Protein AF-A0A9P6KNT0-F1 (afdb_monomer_lite)

pLDDT: mean 74.89, std 19.71, range [33.34, 97.12]

Secondary structure (DSSP, 8-state):
-HHHHHHHHHHHHHHHHHHHTTS-TTSHHHHHHHHHHHHHHHHHHHHHHHHHHHHHHHTTS---TTSS-EEEEEEEEGGGGGGHHHHHHHHHHHHSPPPGGG-EEEEEE--SSSSEEEEEEEETTTT-SS--TTTSEEEEEEEEEESEEEEEE--HHHHHHHHHHHHHHT--SS------

Structure (mmCIF, N/CA/C/O backbone):
data_AF-A0A9P6KNT0-F1
#
_entry.id   AF-A0A9P6KNT0-F1
#
loop_
_atom_site.group_PDB
_atom_site.id
_atom_site.type_symbol
_atom_site.label_atom_id
_atom_site.label_alt_id
_atom_site.label_comp_id
_atom_site.label_asym_id
_atom_site.label_entity_id
_atom_site.label_seq_id
_atom_site.pdbx_PDB_ins_code
_atom_site.Cartn_x
_atom_site.Cartn_y
_atom_site.Cartn_z
_atom_site.occupancy
_atom_site.B_iso_or_equiv
_atom_site.auth_seq_id
_atom_site.auth_comp_id
_atom_site.auth_asym_id
_atom_site.auth_atom_id
_atom_site.pdbx_PDB_model_num
ATOM 1 N N . MET A 1 1 ? 40.612 0.653 17.110 1.00 46.94 1 MET A N 1
ATOM 2 C CA . MET A 1 1 ? 41.132 -0.597 16.508 1.00 46.94 1 MET A CA 1
ATOM 3 C C . MET A 1 1 ? 42.229 -0.402 15.448 1.00 46.94 1 MET A C 1
ATOM 5 O O . MET A 1 1 ? 42.955 -1.352 15.212 1.00 46.94 1 MET A O 1
ATOM 9 N N . GLY A 1 2 ? 42.421 0.778 14.831 1.00 43.41 2 GLY A N 1
ATOM 10 C CA . GLY A 1 2 ? 43.451 0.966 13.781 1.00 43.41 2 GLY A CA 1
ATOM 11 C C . GLY A 1 2 ? 44.908 1.100 14.263 1.00 43.41 2 GLY A C 1
ATOM 12 O O . GLY A 1 2 ? 45.826 0.670 13.573 1.00 43.41 2 GLY A O 1
ATOM 13 N N . TYR A 1 3 ? 45.141 1.636 15.467 1.00 40.50 3 TYR A N 1
ATOM 14 C CA . TYR A 1 3 ? 46.502 1.877 15.976 1.00 40.50 3 TYR A CA 1
ATOM 15 C C . TYR A 1 3 ? 47.249 0.603 16.398 1.00 40.50 3 TYR A C 1
ATOM 17 O O . TYR A 1 3 ? 48.465 0.529 16.238 1.00 40.50 3 TYR A O 1
ATOM 25 N N . LEU A 1 4 ? 46.531 -0.421 16.873 1.00 44.38 4 LEU A N 1
ATOM 26 C CA . LEU A 1 4 ? 47.134 -1.701 17.259 1.00 44.38 4 LEU A CA 1
ATOM 27 C C . LEU A 1 4 ? 47.662 -2.463 16.027 1.00 44.38 4 LEU A C 1
ATOM 29 O O . LEU A 1 4 ? 48.700 -3.110 16.092 1.00 44.38 4 LEU A O 1
ATOM 33 N N . TYR A 1 5 ? 46.989 -2.318 14.882 1.00 48.94 5 TYR A N 1
ATOM 34 C CA . TYR A 1 5 ? 47.332 -3.002 13.632 1.00 48.94 5 TYR A CA 1
ATOM 35 C C . TYR A 1 5 ? 48.604 -2.448 12.975 1.00 48.94 5 TYR A C 1
ATOM 37 O O . TYR A 1 5 ? 49.448 -3.211 12.507 1.00 48.94 5 TYR A O 1
ATOM 45 N N . LEU A 1 6 ? 48.782 -1.121 12.991 1.00 49.19 6 LEU A N 1
ATOM 46 C CA . LEU A 1 6 ? 49.995 -0.483 12.467 1.00 49.19 6 LEU A CA 1
ATOM 47 C C . LEU A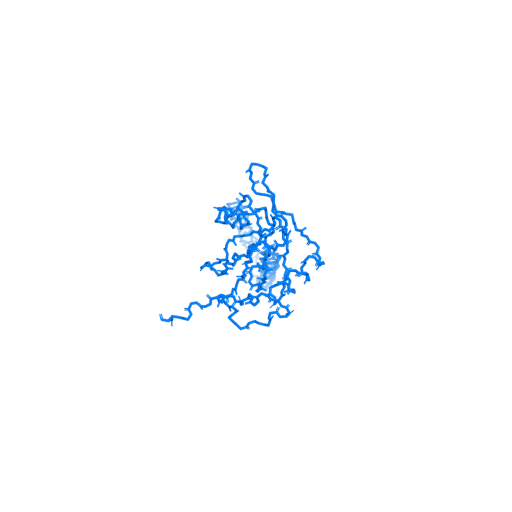 1 6 ? 51.239 -0.832 13.299 1.00 49.19 6 LEU A C 1
ATOM 49 O O . LEU A 1 6 ? 52.336 -0.932 12.751 1.00 49.19 6 LEU A O 1
ATOM 53 N N . ALA A 1 7 ? 51.066 -1.018 14.611 1.00 43.88 7 ALA A N 1
ATOM 54 C CA . ALA A 1 7 ? 52.145 -1.423 15.505 1.00 43.88 7 ALA A CA 1
ATOM 55 C C . ALA A 1 7 ? 52.608 -2.856 15.205 1.00 43.88 7 ALA A C 1
ATOM 57 O O . ALA A 1 7 ? 53.802 -3.076 15.020 1.00 43.88 7 ALA A O 1
ATOM 58 N N . VAL A 1 8 ? 51.671 -3.801 15.047 1.00 52.84 8 VAL A N 1
ATOM 59 C CA . VAL A 1 8 ? 51.988 -5.202 14.718 1.00 52.84 8 VAL A CA 1
ATOM 60 C C . VAL A 1 8 ? 52.710 -5.307 13.369 1.00 52.84 8 VAL A C 1
ATOM 62 O O . VAL A 1 8 ? 53.754 -5.948 13.287 1.00 52.84 8 VAL A O 1
ATOM 65 N N . ALA A 1 9 ? 52.235 -4.614 12.328 1.00 52.88 9 ALA A N 1
ATOM 66 C CA . ALA A 1 9 ? 52.868 -4.641 11.004 1.00 52.88 9 ALA A CA 1
ATOM 67 C C . ALA A 1 9 ? 54.315 -4.102 11.012 1.00 52.88 9 ALA A C 1
ATOM 69 O O . ALA A 1 9 ? 55.203 -4.688 10.389 1.00 52.88 9 ALA A O 1
ATOM 70 N N . LYS A 1 10 ? 54.578 -3.027 11.769 1.00 53.72 10 LYS A N 1
ATOM 71 C CA . LYS A 1 10 ? 55.934 -2.475 11.927 1.00 53.72 10 LYS A CA 1
ATOM 72 C C . LYS A 1 10 ? 56.855 -3.406 12.719 1.00 53.72 10 LYS A C 1
ATOM 74 O O . LYS A 1 10 ? 58.031 -3.519 12.380 1.00 53.72 10 LYS A O 1
ATOM 79 N N . SER A 1 11 ? 56.333 -4.101 13.731 1.00 50.94 11 SER A N 1
ATOM 80 C CA . SER A 1 11 ? 57.099 -5.089 14.501 1.00 50.94 11 SER A CA 1
ATOM 81 C C . SER A 1 11 ? 57.530 -6.286 13.646 1.00 50.94 11 SER A C 1
ATOM 83 O O . SER A 1 11 ? 58.672 -6.728 13.764 1.00 50.94 11 SER A O 1
ATOM 85 N N . PHE A 1 12 ? 56.673 -6.762 12.735 1.00 54.03 12 PHE A N 1
ATOM 86 C CA . PHE A 1 12 ? 57.025 -7.833 11.792 1.00 54.03 12 PHE A CA 1
ATOM 87 C C . PHE A 1 12 ? 58.078 -7.396 10.760 1.00 54.03 12 PHE A C 1
ATOM 89 O O . PHE A 1 12 ? 59.015 -8.149 10.499 1.00 54.03 12 PHE A O 1
ATOM 96 N N . GLN A 1 13 ? 57.994 -6.167 10.231 1.00 57.59 13 GLN A N 1
ATOM 97 C CA . GLN A 1 13 ? 59.032 -5.617 9.343 1.00 57.59 13 GLN A CA 1
ATOM 98 C C . GLN A 1 13 ? 60.399 -5.511 10.032 1.00 57.59 13 GLN A C 1
ATOM 100 O O . GLN A 1 13 ? 61.419 -5.843 9.430 1.00 57.59 13 GLN A O 1
ATOM 105 N N . LEU A 1 14 ? 60.428 -5.082 11.298 1.00 52.06 14 LEU A N 1
ATOM 106 C CA . LEU A 1 14 ? 61.672 -4.930 12.052 1.00 52.06 14 LEU A CA 1
ATOM 107 C C . LEU A 1 14 ? 62.309 -6.287 12.402 1.00 52.06 14 LEU A C 1
ATOM 109 O O . LEU A 1 14 ? 63.530 -6.429 12.346 1.00 52.06 14 LEU A O 1
ATOM 113 N N . LEU A 1 15 ? 61.492 -7.301 12.713 1.00 53.97 15 LEU A N 1
ATOM 114 C CA . LEU A 1 15 ? 61.959 -8.673 12.946 1.00 53.97 15 LEU A CA 1
ATOM 115 C C . LEU A 1 15 ? 62.523 -9.312 11.670 1.00 53.97 15 LEU A C 1
ATOM 117 O O . LEU A 1 15 ? 63.587 -9.926 11.725 1.00 53.97 15 LEU A O 1
ATOM 121 N N . ALA A 1 16 ? 61.872 -9.109 10.521 1.00 55.50 16 ALA A N 1
ATOM 122 C CA . ALA A 1 16 ? 62.366 -9.588 9.230 1.00 55.50 16 ALA A CA 1
ATOM 123 C C . ALA A 1 16 ? 63.691 -8.913 8.828 1.00 55.50 16 ALA A C 1
ATOM 125 O O . ALA A 1 16 ? 64.611 -9.583 8.366 1.00 55.50 16 ALA A O 1
ATOM 126 N N . TYR A 1 17 ? 63.830 -7.605 9.073 1.00 53.22 17 TYR A N 1
ATOM 127 C CA . TYR A 1 17 ? 65.059 -6.856 8.787 1.00 53.22 17 TYR A CA 1
ATOM 128 C C . TYR A 1 17 ? 66.244 -7.300 9.663 1.00 53.22 17 TYR A C 1
ATOM 130 O O . TYR A 1 17 ? 67.366 -7.448 9.180 1.00 53.22 17 TYR A O 1
ATOM 138 N N . ASN A 1 18 ? 65.996 -7.580 10.946 1.00 50.09 18 ASN A N 1
ATOM 139 C CA . ASN A 1 18 ? 67.025 -8.065 11.871 1.00 50.09 18 ASN A CA 1
ATOM 140 C C . ASN A 1 18 ? 67.408 -9.536 11.639 1.00 50.09 18 ASN A C 1
ATOM 142 O O . ASN A 1 18 ? 68.531 -9.929 11.953 1.00 50.09 18 ASN A O 1
ATOM 146 N N . ALA A 1 19 ? 66.505 -10.348 11.082 1.00 52.66 19 ALA A N 1
ATOM 147 C CA . ALA A 1 19 ? 66.827 -11.701 10.631 1.00 52.66 19 ALA A CA 1
ATOM 148 C C . ALA A 1 19 ? 67.715 -11.685 9.370 1.00 52.66 19 ALA A C 1
ATOM 150 O O . ALA A 1 19 ? 68.593 -12.533 9.228 1.00 52.66 19 ALA A O 1
ATOM 151 N N . LEU A 1 20 ? 67.544 -10.680 8.502 1.00 49.53 20 LEU A N 1
ATOM 152 C CA . LEU A 1 20 ? 68.297 -10.518 7.254 1.00 49.53 20 LEU A CA 1
ATOM 153 C C . LEU A 1 20 ? 69.776 -10.141 7.463 1.00 49.53 20 LEU A C 1
ATOM 155 O O . LEU A 1 20 ? 70.614 -10.461 6.629 1.00 49.53 20 LEU A O 1
ATOM 159 N N . THR A 1 21 ? 70.117 -9.455 8.559 1.00 50.41 21 THR A N 1
ATOM 160 C CA . THR A 1 21 ? 71.469 -8.904 8.787 1.00 50.41 21 THR A CA 1
ATOM 161 C C . THR A 1 21 ? 72.455 -9.873 9.450 1.00 50.41 21 THR A C 1
ATOM 163 O O . THR A 1 21 ? 73.620 -9.522 9.627 1.00 50.41 21 THR A O 1
ATOM 166 N N . LYS A 1 22 ? 72.031 -11.097 9.802 1.00 52.16 22 LYS A N 1
ATOM 167 C CA . LYS A 1 22 ? 72.872 -12.099 10.490 1.00 52.16 22 LYS A CA 1
ATOM 168 C C . LYS A 1 22 ? 73.378 -13.253 9.612 1.00 52.16 22 LYS A C 1
ATOM 170 O O . LYS A 1 22 ? 74.047 -14.138 10.139 1.00 52.16 22 LYS A O 1
ATOM 175 N N . VAL A 1 23 ? 73.097 -13.264 8.309 1.00 50.47 23 VAL A N 1
ATOM 176 C CA . VAL A 1 23 ? 73.468 -14.376 7.416 1.00 50.47 23 VAL A CA 1
ATOM 177 C C . VAL A 1 23 ? 74.699 -14.006 6.581 1.00 50.47 23 VAL A C 1
ATOM 179 O O . VAL A 1 23 ? 74.731 -12.973 5.920 1.00 50.47 23 VAL A O 1
ATOM 182 N N . THR A 1 24 ? 75.746 -14.831 6.641 1.00 50.44 24 THR A N 1
ATOM 183 C CA . THR A 1 24 ? 77.006 -14.643 5.908 1.00 50.44 24 THR A CA 1
ATOM 184 C C . THR A 1 24 ? 76.843 -14.893 4.400 1.00 50.44 24 THR A C 1
ATOM 186 O O . THR A 1 24 ? 75.976 -15.633 3.940 1.00 50.44 24 THR A O 1
ATOM 189 N N . ALA A 1 25 ? 77.693 -14.226 3.617 1.00 50.53 25 ALA A N 1
ATOM 190 C CA . ALA A 1 25 ? 77.477 -13.800 2.231 1.00 50.53 25 ALA A CA 1
ATOM 191 C C . ALA A 1 25 ? 77.410 -14.876 1.114 1.00 50.53 25 ALA A C 1
ATOM 193 O O . ALA A 1 25 ? 77.620 -14.533 -0.046 1.00 50.53 25 ALA A O 1
ATOM 194 N N . VAL A 1 26 ? 77.107 -16.148 1.397 1.00 49.00 26 VAL A N 1
ATOM 195 C CA . VAL A 1 26 ? 77.046 -17.205 0.354 1.00 49.00 26 VAL A CA 1
ATOM 196 C C . VAL A 1 26 ? 75.657 -17.848 0.204 1.00 49.00 26 VAL A C 1
ATOM 198 O O . VAL A 1 26 ? 75.363 -18.419 -0.839 1.00 49.00 26 VAL A O 1
ATOM 201 N N . GLU A 1 27 ? 74.734 -17.646 1.148 1.00 51.69 27 GLU A N 1
ATOM 202 C CA . GLU A 1 27 ? 73.351 -18.169 1.060 1.00 51.69 27 GLU A CA 1
ATOM 203 C C . GLU A 1 27 ? 72.298 -17.076 0.795 1.00 51.69 27 GLU A C 1
ATOM 205 O O . GLU A 1 27 ? 71.092 -17.281 0.939 1.00 51.69 27 GLU A O 1
ATOM 210 N N . HIS A 1 28 ? 72.749 -15.885 0.390 1.00 52.31 28 HIS A N 1
ATOM 211 C CA . HIS A 1 28 ? 71.910 -14.690 0.296 1.00 52.31 28 HIS A CA 1
ATOM 212 C C . HIS A 1 28 ? 70.793 -14.808 -0.751 1.00 52.31 28 HIS A C 1
ATOM 214 O O . HIS A 1 28 ? 69.669 -14.390 -0.495 1.00 52.31 28 HIS A O 1
ATOM 220 N N . THR A 1 29 ? 71.052 -15.391 -1.922 1.00 53.38 29 THR A N 1
ATOM 221 C CA . THR A 1 29 ? 70.077 -15.421 -3.027 1.00 53.38 29 THR A CA 1
ATOM 222 C C . THR A 1 29 ? 68.902 -16.358 -2.763 1.00 53.38 29 THR A C 1
ATOM 224 O O . THR A 1 29 ? 67.760 -15.987 -3.028 1.00 53.38 29 THR A O 1
ATOM 227 N N . THR A 1 30 ? 69.148 -17.541 -2.197 1.00 53.06 30 THR A N 1
ATOM 228 C CA . THR A 1 30 ? 68.086 -18.520 -1.910 1.00 53.06 30 THR A CA 1
ATOM 229 C C . THR A 1 30 ? 67.219 -18.071 -0.734 1.00 53.06 30 THR A C 1
ATOM 231 O O . THR A 1 30 ? 65.996 -18.153 -0.811 1.00 53.06 30 THR A O 1
ATOM 234 N N . ILE A 1 31 ? 67.826 -17.520 0.323 1.00 54.72 31 ILE A N 1
ATOM 235 C CA . ILE A 1 31 ? 67.092 -17.031 1.500 1.00 54.72 31 ILE A CA 1
ATOM 236 C C . ILE A 1 31 ? 66.273 -15.781 1.155 1.00 54.72 31 ILE A C 1
ATOM 238 O O . ILE A 1 31 ? 65.118 -15.682 1.567 1.00 54.72 31 ILE A O 1
ATOM 242 N N . LEU A 1 32 ? 66.812 -14.863 0.340 1.00 54.47 32 LEU A N 1
ATOM 243 C CA . LEU A 1 32 ? 66.053 -13.714 -0.168 1.00 54.47 32 LEU A CA 1
ATOM 244 C C . LEU A 1 32 ? 64.865 -14.152 -1.032 1.00 54.47 32 LEU A C 1
ATOM 246 O O . LEU A 1 32 ? 63.795 -13.559 -0.924 1.00 54.47 32 LEU A O 1
ATOM 250 N N . TYR A 1 33 ? 65.024 -15.192 -1.857 1.00 53.41 33 TYR A N 1
ATOM 251 C CA . TYR A 1 33 ? 63.944 -15.706 -2.702 1.00 53.41 33 TYR A CA 1
ATOM 252 C C . TYR A 1 33 ? 62.831 -16.374 -1.882 1.00 53.41 33 TYR A C 1
ATOM 254 O O . TYR A 1 33 ? 61.655 -16.103 -2.119 1.00 53.41 33 TYR A O 1
ATOM 262 N N . ILE A 1 34 ? 63.187 -17.180 -0.875 1.00 56.53 34 ILE A N 1
ATOM 263 C CA . ILE A 1 34 ? 62.219 -17.811 0.036 1.00 56.53 34 ILE A CA 1
ATOM 264 C C . ILE A 1 34 ? 61.486 -16.745 0.860 1.00 56.53 34 ILE A C 1
ATOM 266 O O . ILE A 1 34 ? 60.260 -16.735 0.887 1.00 56.53 34 ILE A O 1
ATOM 270 N N . ALA A 1 35 ? 62.206 -15.775 1.432 1.00 55.94 35 ALA A N 1
ATOM 271 C CA . ALA A 1 35 ? 61.588 -14.676 2.174 1.00 55.94 35 ALA A CA 1
ATOM 272 C C . ALA A 1 35 ? 60.667 -13.816 1.289 1.00 55.94 35 ALA A C 1
ATOM 274 O O . ALA A 1 35 ? 59.609 -13.373 1.734 1.00 55.94 35 ALA A O 1
ATOM 275 N N . HIS A 1 36 ? 61.036 -13.591 0.022 1.00 55.97 36 HIS A N 1
ATOM 276 C CA . HIS A 1 36 ? 60.193 -12.866 -0.927 1.00 55.97 36 HIS A CA 1
ATOM 277 C C . HIS A 1 36 ? 58.921 -13.650 -1.276 1.00 55.97 36 HIS A C 1
ATOM 279 O O . HIS A 1 36 ? 57.839 -13.063 -1.314 1.00 55.97 36 HIS A O 1
ATOM 285 N N . LEU A 1 37 ? 59.027 -14.969 -1.471 1.00 56.75 37 LEU A N 1
ATOM 286 C CA . LEU A 1 37 ? 57.880 -15.852 -1.693 1.00 56.75 37 LEU A CA 1
ATOM 287 C C . LEU A 1 37 ? 56.949 -15.906 -0.477 1.00 56.75 37 LEU A C 1
ATOM 289 O O . LEU A 1 37 ? 55.737 -15.805 -0.657 1.00 56.75 37 LEU A O 1
ATOM 293 N N . ASP A 1 38 ? 57.488 -15.978 0.741 1.00 55.22 38 ASP A N 1
ATOM 294 C CA . ASP A 1 38 ? 56.698 -15.997 1.978 1.00 55.22 38 ASP A CA 1
ATOM 295 C C . ASP A 1 38 ? 55.940 -14.679 2.190 1.00 55.22 38 ASP A C 1
ATOM 297 O O . ASP A 1 38 ? 54.752 -14.682 2.521 1.00 55.22 38 ASP A O 1
ATOM 301 N N . ILE A 1 39 ? 56.580 -13.534 1.920 1.00 57.84 39 ILE A N 1
ATOM 302 C CA . ILE A 1 39 ? 55.925 -12.216 1.964 1.00 57.84 39 ILE A CA 1
ATOM 303 C C . ILE A 1 39 ? 54.844 -12.115 0.885 1.00 57.84 39 ILE A C 1
ATOM 305 O O . ILE A 1 39 ? 53.748 -11.613 1.151 1.00 57.84 39 ILE A O 1
ATOM 309 N N . HIS A 1 40 ? 55.119 -12.596 -0.327 1.00 56.25 40 HIS A N 1
ATOM 310 C CA . HIS A 1 40 ? 54.147 -12.580 -1.415 1.00 56.25 40 HIS A CA 1
ATOM 311 C C . HIS A 1 40 ? 52.939 -13.472 -1.083 1.00 56.25 40 HIS A C 1
ATOM 313 O O . HIS A 1 40 ? 51.795 -13.051 -1.263 1.00 56.25 40 HIS A O 1
ATOM 319 N N . TYR A 1 41 ? 53.170 -14.658 -0.512 1.00 54.12 41 TYR A N 1
ATOM 320 C CA . TYR A 1 41 ? 52.123 -15.591 -0.095 1.00 54.12 41 TYR A CA 1
ATOM 321 C C . TYR A 1 41 ? 51.290 -15.046 1.071 1.00 54.12 41 TYR A C 1
ATOM 323 O O . TYR A 1 41 ? 50.057 -15.106 1.038 1.00 54.12 41 TYR A O 1
ATOM 331 N N . ALA A 1 42 ? 51.930 -14.429 2.067 1.00 57.28 42 ALA A N 1
ATOM 332 C CA . ALA A 1 42 ? 51.240 -13.764 3.169 1.00 57.28 42 ALA A CA 1
ATOM 333 C C . ALA A 1 42 ? 50.385 -12.587 2.668 1.00 57.28 42 ALA A C 1
ATOM 335 O O . ALA A 1 42 ? 49.232 -12.439 3.071 1.00 57.28 42 ALA A O 1
ATOM 336 N N . THR A 1 43 ? 50.904 -11.796 1.724 1.00 54.47 43 THR A N 1
ATOM 337 C CA . THR A 1 43 ? 50.176 -10.665 1.123 1.00 54.47 43 THR A CA 1
ATOM 338 C C . THR A 1 43 ? 48.975 -11.141 0.302 1.00 54.47 43 THR A C 1
ATOM 340 O O . THR A 1 43 ? 47.893 -10.562 0.407 1.00 54.47 43 THR A O 1
ATOM 343 N N . LEU A 1 44 ? 49.122 -12.223 -0.472 1.00 56.12 44 LEU A N 1
ATOM 344 C CA . LEU A 1 44 ? 48.019 -12.860 -1.200 1.00 56.12 44 LEU A CA 1
ATOM 345 C C . LEU A 1 44 ? 46.951 -13.393 -0.250 1.00 56.12 44 LEU A C 1
ATOM 347 O O . LEU A 1 44 ? 45.771 -13.156 -0.487 1.00 56.12 44 LEU A O 1
ATOM 351 N N . THR A 1 45 ? 47.358 -14.053 0.833 1.00 56.09 45 THR A N 1
ATOM 352 C CA . THR A 1 45 ? 46.435 -14.613 1.828 1.00 56.09 45 THR A CA 1
ATOM 353 C C . THR A 1 45 ? 45.650 -13.502 2.523 1.00 56.09 45 THR A C 1
ATOM 355 O O . THR A 1 45 ? 44.427 -13.562 2.573 1.00 56.09 45 THR A O 1
ATOM 358 N N . VAL A 1 46 ? 46.314 -12.423 2.953 1.00 59.56 46 VAL A N 1
ATOM 359 C CA . VAL A 1 46 ? 45.644 -11.245 3.531 1.00 59.56 46 VAL A CA 1
ATOM 360 C C . VAL A 1 46 ? 44.711 -10.574 2.519 1.00 59.56 46 VAL A C 1
ATOM 362 O O . VAL A 1 46 ? 43.619 -10.158 2.890 1.00 59.56 46 VAL A O 1
ATOM 365 N N . ASN A 1 47 ? 45.089 -10.489 1.239 1.00 62.66 47 ASN A N 1
ATOM 366 C CA . ASN A 1 47 ? 44.238 -9.929 0.184 1.00 62.66 47 ASN A CA 1
ATOM 367 C C . ASN A 1 47 ? 43.010 -10.811 -0.090 1.00 62.66 47 ASN A C 1
ATOM 369 O O . ASN A 1 47 ? 41.914 -10.290 -0.274 1.00 62.66 47 ASN A O 1
ATOM 373 N N . LEU A 1 48 ? 43.172 -12.135 -0.074 1.00 62.69 48 LEU A N 1
ATOM 374 C CA . LEU A 1 48 ? 42.077 -13.096 -0.176 1.00 62.69 48 LEU A CA 1
ATOM 375 C C . LEU A 1 48 ? 41.146 -13.002 1.030 1.00 62.69 48 LEU A C 1
ATOM 377 O O . LEU A 1 48 ? 39.949 -12.885 0.818 1.00 62.69 48 LEU A O 1
ATOM 381 N N . GLU A 1 49 ? 41.659 -12.961 2.256 1.00 63.31 49 GLU A N 1
ATOM 382 C CA . GLU A 1 49 ? 40.857 -12.768 3.472 1.00 63.31 49 GLU A CA 1
ATOM 383 C C . GLU A 1 49 ? 40.137 -11.412 3.474 1.00 63.31 49 GLU A C 1
ATOM 385 O O . GLU A 1 49 ? 38.960 -11.340 3.810 1.00 63.31 49 GLU A O 1
ATOM 390 N N . LEU A 1 50 ? 40.781 -10.334 3.009 1.00 58.16 50 LEU A N 1
ATOM 391 C CA . LEU A 1 50 ? 40.126 -9.036 2.810 1.00 58.16 50 LEU A CA 1
ATOM 392 C C . LEU A 1 50 ? 39.050 -9.105 1.730 1.00 58.16 50 LEU A C 1
ATOM 394 O O . LEU A 1 50 ? 37.970 -8.561 1.928 1.00 58.16 50 LEU A O 1
ATOM 398 N N . LYS A 1 51 ? 39.300 -9.779 0.604 1.00 65.06 51 LYS A N 1
ATOM 399 C CA . LYS A 1 51 ? 38.298 -9.993 -0.447 1.00 65.06 51 LYS A CA 1
ATOM 400 C C . LYS A 1 51 ? 37.141 -10.845 0.056 1.00 65.06 51 LYS A C 1
ATOM 402 O O . LYS A 1 51 ? 36.004 -10.498 -0.231 1.00 65.06 51 LYS A O 1
ATOM 407 N N . TRP A 1 52 ? 37.399 -11.896 0.828 1.00 58.09 52 TRP A N 1
ATOM 408 C CA . TRP A 1 52 ? 36.385 -12.729 1.470 1.00 58.09 52 TRP A CA 1
ATOM 409 C C . TRP A 1 52 ? 35.592 -11.930 2.503 1.00 58.09 52 TRP A C 1
ATOM 411 O O . TRP A 1 52 ? 34.368 -11.955 2.460 1.00 58.09 52 TRP A O 1
ATOM 421 N N . ALA A 1 53 ? 36.245 -11.141 3.355 1.00 60.12 53 ALA A N 1
ATOM 422 C CA . ALA A 1 53 ? 35.592 -10.261 4.319 1.00 60.12 53 ALA A CA 1
ATOM 423 C C . ALA A 1 53 ? 34.785 -9.149 3.632 1.00 60.12 53 ALA A C 1
ATOM 425 O O . ALA A 1 53 ? 33.685 -8.843 4.075 1.00 60.12 53 ALA A O 1
ATOM 426 N N . ILE A 1 54 ? 35.270 -8.579 2.525 1.00 59.94 54 ILE A N 1
ATOM 427 C CA . ILE A 1 54 ? 34.535 -7.609 1.701 1.00 59.94 54 ILE A CA 1
ATOM 428 C C . ILE A 1 54 ? 33.345 -8.293 1.020 1.00 59.94 54 ILE A C 1
ATOM 430 O O . ILE A 1 54 ? 32.244 -7.763 1.071 1.00 59.94 54 ILE A O 1
ATOM 434 N N . LEU A 1 55 ? 33.511 -9.486 0.446 1.00 54.50 55 LEU A N 1
ATOM 435 C CA . LEU A 1 55 ? 32.439 -10.236 -0.217 1.00 54.50 55 LEU A CA 1
ATOM 436 C C . LEU A 1 55 ? 31.366 -10.712 0.782 1.00 54.50 55 LEU A C 1
ATOM 438 O O . LEU A 1 55 ? 30.175 -10.678 0.477 1.00 54.50 55 LEU A O 1
ATOM 442 N N . HIS A 1 56 ? 31.766 -11.113 1.992 1.00 53.41 56 HIS A N 1
ATOM 443 C CA . HIS A 1 56 ? 30.855 -11.502 3.070 1.00 53.41 56 HIS A CA 1
ATOM 444 C C . HIS A 1 56 ? 30.206 -10.296 3.765 1.00 53.41 56 HIS A C 1
ATOM 446 O O . HIS A 1 56 ? 29.023 -10.369 4.086 1.00 53.41 56 HIS A O 1
ATOM 452 N N . ASN A 1 57 ? 30.904 -9.167 3.922 1.00 50.50 57 ASN A N 1
ATOM 453 C CA . ASN A 1 57 ? 30.294 -7.926 4.417 1.00 50.50 57 ASN A CA 1
ATOM 454 C C . ASN A 1 57 ? 29.384 -7.267 3.367 1.00 50.50 57 ASN A C 1
ATOM 456 O O . ASN A 1 57 ? 28.370 -6.677 3.730 1.00 50.50 57 ASN A O 1
ATOM 460 N N . LEU A 1 58 ? 29.662 -7.428 2.067 1.00 51.38 58 LEU A N 1
ATOM 461 C CA . LEU A 1 58 ? 28.740 -7.051 0.987 1.00 51.38 58 LEU A CA 1
ATOM 462 C C . LEU A 1 58 ? 27.506 -7.965 0.934 1.00 51.38 58 LEU A C 1
ATOM 464 O O . LEU A 1 58 ? 26.435 -7.507 0.550 1.00 51.38 58 LEU A O 1
ATOM 468 N N . ARG A 1 59 ? 27.606 -9.222 1.394 1.00 48.97 59 ARG A N 1
ATOM 469 C CA . ARG A 1 59 ? 26.449 -10.117 1.594 1.00 48.97 59 ARG A CA 1
ATOM 470 C C . ARG A 1 59 ? 25.542 -9.715 2.766 1.00 48.97 59 ARG A C 1
ATOM 472 O O . ARG A 1 59 ? 24.470 -10.297 2.904 1.00 48.97 59 ARG A O 1
ATOM 479 N N . ALA A 1 60 ? 25.930 -8.719 3.565 1.00 44.16 60 ALA A N 1
ATOM 480 C CA . ALA A 1 60 ? 25.120 -8.155 4.644 1.00 44.16 60 ALA A CA 1
ATOM 481 C C . ALA A 1 60 ? 24.750 -6.676 4.433 1.00 44.16 60 ALA A C 1
ATOM 483 O O . ALA A 1 60 ? 24.143 -6.072 5.316 1.00 44.16 60 ALA A O 1
ATOM 484 N N . ILE A 1 61 ? 25.029 -6.092 3.262 1.00 43.41 61 ILE A N 1
ATOM 485 C CA . ILE A 1 61 ? 24.175 -5.002 2.793 1.00 43.41 61 ILE A CA 1
ATOM 486 C C . ILE A 1 61 ? 22.938 -5.719 2.263 1.00 43.41 61 ILE A C 1
ATOM 488 O O . ILE A 1 61 ? 23.060 -6.424 1.259 1.00 43.41 61 ILE A O 1
ATOM 492 N N . PRO A 1 62 ? 21.760 -5.624 2.905 1.00 38.78 62 PRO A N 1
ATOM 493 C CA . PRO A 1 62 ? 20.556 -6.080 2.243 1.00 38.78 62 PRO A CA 1
ATOM 494 C C . PRO A 1 62 ? 20.505 -5.319 0.920 1.00 38.78 62 PRO A C 1
ATOM 496 O O . PRO A 1 62 ? 20.339 -4.098 0.926 1.00 38.78 62 PRO A O 1
ATOM 499 N N . VAL A 1 63 ? 20.702 -6.021 -0.204 1.00 39.50 63 VAL A N 1
ATOM 500 C CA . VAL A 1 63 ? 20.246 -5.549 -1.512 1.00 39.50 63 VAL A CA 1
ATOM 501 C C . VAL A 1 63 ? 18.815 -5.143 -1.248 1.00 39.50 63 VAL A C 1
ATOM 503 O O . VAL A 1 63 ? 17.984 -5.986 -0.890 1.00 39.50 63 VAL A O 1
ATOM 506 N N . ARG A 1 64 ? 18.586 -3.830 -1.208 1.00 46.78 64 ARG A N 1
ATOM 507 C CA . ARG A 1 64 ? 17.376 -3.307 -0.608 1.00 46.78 64 ARG A CA 1
ATOM 508 C C . ARG A 1 64 ? 16.230 -3.896 -1.415 1.00 46.78 64 ARG A C 1
ATOM 510 O O . ARG A 1 64 ? 16.122 -3.686 -2.616 1.00 46.78 64 ARG A O 1
ATOM 517 N N . SER A 1 65 ? 15.319 -4.597 -0.750 1.00 49.84 65 SER A N 1
ATOM 518 C CA . SER A 1 65 ? 14.034 -4.991 -1.342 1.00 49.84 65 SER A CA 1
ATOM 519 C C . SER A 1 65 ? 13.181 -3.768 -1.753 1.00 49.84 65 SER A C 1
ATOM 521 O O . SER A 1 65 ? 12.010 -3.927 -2.099 1.00 49.84 65 SER A O 1
ATOM 523 N N . THR A 1 66 ? 13.731 -2.554 -1.670 1.00 58.19 66 THR A N 1
ATOM 524 C CA . THR A 1 66 ? 13.099 -1.282 -1.987 1.00 58.19 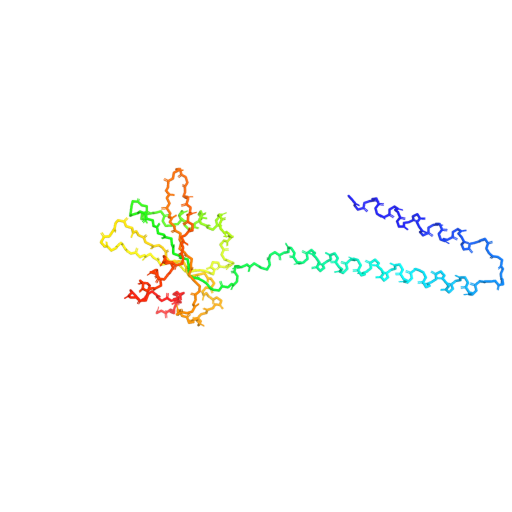66 THR A CA 1
ATOM 525 C C . THR A 1 66 ? 13.139 -0.941 -3.459 1.00 58.19 66 THR A C 1
ATOM 527 O O . THR A 1 66 ? 12.535 0.060 -3.774 1.00 58.19 66 THR A O 1
ATOM 530 N N . ASP A 1 67 ? 13.790 -1.713 -4.335 1.00 70.31 67 ASP A N 1
ATOM 531 C CA . ASP A 1 67 ? 13.883 -1.352 -5.765 1.00 70.31 67 ASP A CA 1
ATOM 532 C C . ASP A 1 67 ? 12.864 -2.109 -6.627 1.00 70.31 67 ASP A C 1
ATOM 534 O O . ASP A 1 67 ? 12.585 -1.737 -7.763 1.00 70.31 67 ASP A O 1
ATOM 538 N N . LYS A 1 68 ? 12.258 -3.175 -6.088 1.00 86.81 68 LYS A N 1
ATOM 539 C CA . LYS A 1 68 ? 11.241 -3.940 -6.815 1.00 86.81 68 LYS A CA 1
ATOM 540 C C . LYS A 1 68 ? 9.906 -3.197 -6.787 1.00 86.81 68 LYS A C 1
ATOM 542 O O . LYS A 1 68 ? 9.440 -2.865 -5.693 1.00 86.81 68 LYS A O 1
ATOM 547 N N . PRO A 1 69 ? 9.268 -2.959 -7.941 1.00 91.50 69 PRO A N 1
ATOM 548 C CA . PRO A 1 69 ? 7.966 -2.319 -7.974 1.00 91.50 69 PRO A CA 1
ATOM 549 C C . PRO A 1 69 ? 6.924 -3.215 -7.304 1.00 91.50 69 PRO A C 1
ATOM 551 O O . PRO A 1 69 ? 6.860 -4.426 -7.542 1.00 91.50 69 PRO A O 1
ATOM 554 N N . LYS A 1 70 ? 6.123 -2.621 -6.423 1.00 93.88 70 LYS A N 1
ATOM 555 C CA . LYS A 1 70 ? 5.054 -3.320 -5.702 1.00 93.88 70 LYS A CA 1
ATOM 556 C C . LYS A 1 70 ? 3.928 -2.368 -5.337 1.00 93.88 70 LYS A C 1
ATOM 558 O O . LYS A 1 70 ? 4.146 -1.169 -5.193 1.00 93.88 70 LYS A O 1
ATOM 563 N N . ARG A 1 71 ? 2.744 -2.926 -5.108 1.00 95.06 71 ARG A N 1
ATOM 564 C CA . ARG A 1 71 ? 1.588 -2.198 -4.598 1.00 95.06 71 ARG A CA 1
ATOM 565 C C . ARG A 1 71 ? 1.346 -2.551 -3.137 1.00 95.06 71 ARG A C 1
ATOM 567 O O . ARG A 1 71 ? 1.121 -3.711 -2.797 1.00 95.06 71 ARG A O 1
ATOM 574 N N . VAL A 1 72 ? 1.383 -1.557 -2.263 1.00 95.69 72 VAL A N 1
ATOM 575 C CA . VAL A 1 72 ? 1.026 -1.720 -0.852 1.00 95.69 72 VAL A CA 1
ATOM 576 C C . VAL A 1 72 ? -0.383 -1.184 -0.640 1.00 95.69 72 VAL A C 1
ATOM 578 O O . VAL A 1 72 ? -0.688 -0.077 -1.058 1.00 95.69 72 VAL A O 1
ATOM 581 N N . VAL A 1 73 ? -1.250 -1.944 0.022 1.00 95.94 73 VAL A N 1
ATOM 582 C CA . VAL A 1 73 ? -2.608 -1.514 0.364 1.00 95.94 73 VAL A CA 1
ATOM 583 C C . VAL A 1 73 ? -2.744 -1.411 1.874 1.00 95.94 73 VAL A C 1
ATOM 585 O O . VAL A 1 73 ? -2.701 -2.411 2.591 1.00 95.94 73 VAL A O 1
ATOM 588 N N . LEU A 1 74 ? -2.934 -0.192 2.361 1.00 96.62 74 LEU A N 1
ATOM 589 C CA . LEU A 1 74 ? -3.157 0.111 3.766 1.00 96.62 74 LEU A CA 1
ATOM 590 C C . LEU A 1 74 ? -4.659 0.221 4.005 1.00 96.62 74 LEU A C 1
ATOM 592 O O . LEU A 1 74 ? -5.313 1.130 3.503 1.00 96.62 74 LEU A O 1
ATOM 596 N N . ARG A 1 75 ? -5.222 -0.715 4.764 1.00 95.38 75 ARG A N 1
ATOM 597 C CA . ARG A 1 75 ? -6.657 -0.797 5.045 1.00 95.38 75 ARG A CA 1
ATOM 598 C C . ARG A 1 75 ? -6.952 -0.250 6.437 1.00 95.38 75 ARG A C 1
ATOM 600 O O . ARG A 1 75 ? -6.534 -0.841 7.435 1.00 95.38 75 ARG A O 1
ATOM 607 N N . TYR A 1 76 ? -7.694 0.850 6.512 1.00 94.69 76 TYR A N 1
ATOM 608 C CA . TYR A 1 76 ? -7.876 1.634 7.737 1.00 94.69 76 TYR A CA 1
ATOM 609 C C . TYR A 1 76 ? -9.343 2.024 7.970 1.00 94.69 76 TYR A C 1
ATOM 611 O O . TYR A 1 76 ? -10.208 1.800 7.129 1.00 94.69 76 TYR A O 1
ATOM 619 N N . SER A 1 77 ? -9.659 2.518 9.169 1.00 93.62 77 SER A N 1
ATOM 620 C CA . SER A 1 77 ? -11.011 2.987 9.514 1.00 93.62 77 SER A CA 1
ATOM 621 C C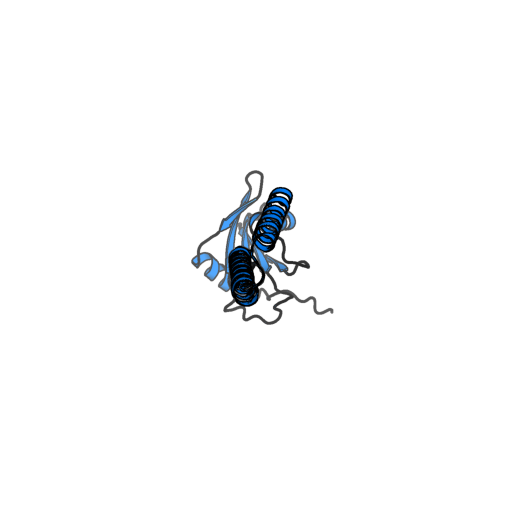 . SER A 1 77 ? -11.291 4.343 8.870 1.00 93.62 77 SER A C 1
ATOM 623 O O . SER A 1 77 ? -10.416 5.201 8.909 1.00 93.62 77 SER A O 1
ATOM 625 N N . VAL A 1 78 ? -12.513 4.581 8.385 1.00 93.19 78 VAL A N 1
ATOM 626 C CA . VAL A 1 78 ? -12.944 5.899 7.865 1.00 93.19 78 VAL A CA 1
ATOM 627 C C . VAL A 1 78 ? -12.726 7.046 8.862 1.00 93.19 78 VAL A C 1
ATOM 629 O O . VAL A 1 78 ? -12.465 8.173 8.471 1.00 93.19 78 VAL A O 1
ATOM 632 N N . GLN A 1 79 ? -12.713 6.751 10.164 1.00 93.62 79 GLN A N 1
ATOM 633 C CA . GLN A 1 79 ? -12.388 7.728 11.211 1.00 93.62 79 GLN A CA 1
ATOM 634 C C . GLN A 1 79 ? -10.995 8.367 11.061 1.00 93.62 79 GLN A C 1
ATOM 636 O O . GLN A 1 79 ? -10.772 9.441 11.609 1.00 93.62 79 GLN A O 1
ATOM 641 N N . TYR A 1 80 ? -10.069 7.727 10.338 1.00 92.94 80 TYR A N 1
ATOM 642 C CA . TYR A 1 80 ? -8.715 8.239 10.091 1.00 92.94 80 TYR A CA 1
ATOM 643 C C . TYR A 1 80 ? -8.546 8.784 8.663 1.00 92.94 80 TYR A C 1
ATOM 645 O O . TYR A 1 80 ? -7.425 8.899 8.182 1.00 92.94 80 TYR A O 1
ATOM 653 N N . GLU A 1 81 ? -9.639 9.100 7.957 1.00 90.25 81 GLU A N 1
ATOM 654 C CA . GLU A 1 81 ? -9.617 9.625 6.579 1.00 90.25 81 GLU A CA 1
ATOM 655 C C . GLU A 1 81 ? -8.693 10.837 6.414 1.00 90.25 81 GLU A C 1
ATOM 657 O O . GLU A 1 81 ? -7.935 10.904 5.453 1.00 90.25 81 GLU A O 1
ATOM 662 N N . ARG A 1 82 ? -8.692 11.753 7.389 1.00 92.25 82 ARG A N 1
ATOM 663 C CA . ARG A 1 82 ? -7.866 12.972 7.368 1.00 92.25 82 ARG A CA 1
ATOM 664 C C . ARG A 1 82 ? -6.409 12.749 7.787 1.00 92.25 82 ARG A C 1
ATOM 666 O O . ARG A 1 82 ? -5.658 13.712 7.893 1.00 92.25 82 ARG A O 1
ATOM 673 N N . GLU A 1 83 ? -6.010 11.509 8.059 1.00 94.00 83 GLU A N 1
ATOM 674 C CA . GLU A 1 83 ? -4.685 11.166 8.586 1.00 94.00 83 GLU A CA 1
ATOM 675 C C . GLU A 1 83 ? -3.796 10.447 7.557 1.00 94.00 83 GLU A C 1
ATOM 677 O O . GLU A 1 83 ? -2.804 9.836 7.944 1.00 94.00 83 GLU A O 1
ATOM 682 N N . GLU A 1 84 ? -4.110 10.520 6.255 1.00 91.50 84 GLU A N 1
ATOM 683 C CA . GLU A 1 84 ? -3.337 9.864 5.182 1.00 91.50 84 GLU A CA 1
ATOM 684 C C . GLU A 1 84 ? -1.829 10.140 5.289 1.00 91.50 84 GLU A C 1
ATOM 686 O O . GLU A 1 84 ? -1.031 9.204 5.314 1.00 91.50 84 GLU A O 1
ATOM 691 N N . ALA A 1 85 ? -1.437 11.413 5.402 1.00 91.81 85 ALA A N 1
ATOM 692 C CA . ALA A 1 85 ? -0.029 11.799 5.481 1.00 91.81 85 ALA A CA 1
ATOM 693 C C . ALA A 1 85 ? 0.678 11.146 6.682 1.00 91.81 85 ALA A C 1
ATOM 695 O O . ALA A 1 85 ? 1.760 10.583 6.530 1.00 91.81 85 ALA A O 1
ATOM 696 N N . ALA A 1 86 ? 0.031 11.142 7.852 1.00 94.94 86 ALA A N 1
ATOM 697 C CA . ALA A 1 86 ? 0.568 10.528 9.065 1.00 94.94 86 ALA A CA 1
ATOM 698 C C . ALA A 1 86 ? 0.621 8.991 8.969 1.00 94.94 86 ALA A C 1
ATOM 700 O O . ALA A 1 86 ? 1.543 8.367 9.495 1.00 94.94 86 ALA A O 1
ATOM 701 N N . ILE A 1 87 ? -0.351 8.369 8.291 1.00 95.19 87 ILE A N 1
ATOM 702 C CA . ILE A 1 87 ? -0.353 6.928 8.009 1.00 95.19 87 ILE A CA 1
ATOM 703 C C . ILE A 1 87 ? 0.836 6.571 7.108 1.00 95.19 87 ILE A C 1
ATOM 705 O O . ILE A 1 87 ? 1.567 5.634 7.429 1.00 95.19 87 ILE A O 1
ATOM 709 N N . ASN A 1 88 ? 1.056 7.319 6.024 1.00 93.69 88 ASN A N 1
ATOM 710 C CA . ASN A 1 88 ? 2.154 7.080 5.085 1.00 93.69 88 ASN A CA 1
ATOM 711 C C . ASN A 1 88 ? 3.522 7.297 5.748 1.00 93.69 88 ASN A C 1
ATOM 713 O O . ASN A 1 88 ? 4.385 6.424 5.668 1.00 93.69 88 ASN A O 1
ATOM 717 N N . GLU A 1 89 ? 3.701 8.406 6.472 1.00 92.62 89 GLU A N 1
ATOM 718 C CA . GLU A 1 89 ? 4.937 8.713 7.203 1.00 92.62 89 GLU A CA 1
ATOM 719 C C . GLU A 1 89 ? 5.294 7.601 8.200 1.00 92.62 89 GLU A C 1
ATOM 721 O O . GLU A 1 89 ? 6.404 7.064 8.181 1.00 92.62 89 GLU A O 1
ATOM 726 N N . GLN A 1 90 ? 4.337 7.181 9.037 1.00 94.50 90 GLN A N 1
ATOM 727 C CA . GLN A 1 90 ? 4.579 6.119 10.016 1.00 94.50 90 GLN A CA 1
ATOM 728 C C . GLN A 1 90 ? 4.761 4.742 9.371 1.00 94.50 90 GLN A C 1
ATOM 730 O O . GLN A 1 90 ? 5.459 3.892 9.934 1.00 94.50 90 GLN A O 1
ATOM 735 N N . PHE A 1 91 ? 4.141 4.496 8.214 1.00 94.25 91 PHE A N 1
ATOM 736 C CA . PHE A 1 91 ? 4.343 3.263 7.463 1.00 94.25 91 PHE A CA 1
ATOM 737 C C . PHE A 1 91 ? 5.796 3.153 6.994 1.00 94.25 91 PHE A C 1
ATOM 739 O O . PHE A 1 91 ? 6.454 2.153 7.295 1.00 94.25 91 PHE A O 1
ATOM 746 N N . PHE A 1 92 ? 6.322 4.191 6.340 1.00 91.56 92 PHE A N 1
ATOM 747 C CA . PHE A 1 92 ? 7.713 4.216 5.886 1.00 91.56 92 PHE A CA 1
ATOM 748 C C . PHE A 1 92 ? 8.699 4.214 7.063 1.00 91.56 92 PHE A C 1
ATOM 750 O O . PHE A 1 92 ? 9.641 3.424 7.089 1.00 91.56 92 PHE A O 1
ATOM 757 N N . ALA A 1 93 ? 8.434 4.972 8.129 1.00 90.56 93 ALA A N 1
ATOM 758 C CA . ALA A 1 93 ? 9.279 4.937 9.325 1.00 90.56 93 ALA A CA 1
ATOM 759 C C . ALA A 1 93 ? 9.441 3.518 9.917 1.00 90.56 93 ALA A C 1
ATOM 761 O O . ALA A 1 93 ? 10.479 3.209 10.501 1.00 90.56 93 ALA A O 1
ATOM 762 N N . ARG A 1 94 ? 8.437 2.638 9.759 1.00 89.25 94 ARG A N 1
ATOM 763 C CA . ARG A 1 94 ? 8.469 1.261 10.279 1.00 89.25 94 ARG A CA 1
ATOM 764 C C . ARG A 1 94 ? 8.955 0.213 9.277 1.00 89.25 94 ARG A C 1
ATOM 766 O O . ARG A 1 94 ? 9.648 -0.717 9.683 1.00 89.25 94 ARG A O 1
ATOM 773 N N . HIS A 1 95 ? 8.536 0.291 8.018 1.00 85.06 95 HIS A N 1
ATOM 774 C CA . HIS A 1 95 ? 8.719 -0.793 7.041 1.00 85.06 95 HIS A CA 1
ATOM 775 C C . HIS A 1 95 ? 9.849 -0.548 6.037 1.00 85.06 95 HIS A C 1
ATOM 777 O O . HIS A 1 95 ? 10.142 -1.424 5.221 1.00 85.06 95 HIS A O 1
ATOM 783 N N . GLY A 1 96 ? 10.513 0.601 6.131 1.00 77.56 96 GLY A N 1
ATOM 784 C CA . GLY A 1 96 ? 11.650 0.970 5.302 1.00 77.56 96 GLY A CA 1
ATOM 785 C C . GLY A 1 96 ? 11.508 2.404 4.809 1.00 77.56 96 GLY A C 1
ATOM 786 O O . GLY A 1 96 ? 10.382 2.858 4.604 1.00 77.56 96 GLY A O 1
ATOM 787 N N . PRO A 1 97 ? 12.634 3.111 4.617 1.00 70.62 97 PRO A N 1
ATOM 788 C CA . PRO A 1 97 ? 12.611 4.519 4.253 1.00 70.62 97 PRO A CA 1
ATOM 789 C C . PRO A 1 97 ? 11.727 4.748 3.028 1.00 70.62 97 PRO A C 1
ATOM 791 O O . PRO A 1 97 ? 11.654 3.898 2.137 1.00 70.62 97 PRO A O 1
ATOM 794 N N . GLU A 1 98 ? 11.079 5.911 3.005 1.00 75.19 98 GLU A N 1
ATOM 795 C CA . GLU A 1 98 ? 10.378 6.410 1.826 1.00 75.19 98 GLU A CA 1
ATOM 796 C C . GLU A 1 98 ? 11.293 6.246 0.598 1.00 75.19 98 GLU A C 1
ATOM 798 O O . GLU A 1 98 ? 12.500 6.520 0.704 1.00 75.19 98 GLU A O 1
ATOM 803 N N . PRO A 1 99 ? 10.777 5.743 -0.539 1.00 73.94 99 PRO A N 1
ATOM 804 C CA . PRO A 1 99 ? 11.593 5.545 -1.726 1.00 73.94 99 PRO A CA 1
ATOM 805 C C . PRO A 1 99 ? 12.362 6.823 -2.092 1.00 73.94 99 PRO A C 1
ATOM 807 O O . PRO A 1 99 ? 11.806 7.924 -1.969 1.00 73.94 99 PRO A O 1
ATOM 810 N N . PRO A 1 100 ? 13.628 6.714 -2.544 1.00 69.44 100 PRO A N 1
ATOM 811 C CA . PRO A 1 100 ? 14.407 7.868 -2.979 1.00 69.44 100 PRO A CA 1
ATOM 812 C C . PRO A 1 100 ? 13.613 8.731 -3.962 1.00 69.44 100 PRO A C 1
ATOM 814 O O . PRO A 1 100 ? 12.859 8.211 -4.780 1.00 69.44 100 PRO A O 1
ATOM 817 N N . ASN A 1 101 ? 13.773 10.053 -3.882 1.00 73.94 101 ASN A N 1
ATOM 818 C CA . ASN A 1 101 ? 13.062 11.016 -4.734 1.00 73.94 101 ASN A CA 1
ATOM 819 C C . ASN A 1 101 ? 11.527 10.922 -4.667 1.00 73.94 101 ASN A C 1
ATOM 821 O O . ASN A 1 101 ? 10.856 11.382 -5.588 1.00 73.94 101 ASN A O 1
ATOM 825 N N . LYS A 1 102 ? 10.976 10.345 -3.587 1.00 80.38 102 LYS A N 1
ATOM 826 C CA . LYS A 1 102 ? 9.540 10.074 -3.448 1.00 80.38 102 LYS A CA 1
ATOM 827 C C . LYS A 1 102 ? 9.017 9.246 -4.617 1.00 80.38 102 LYS A C 1
ATOM 829 O O . LYS A 1 102 ? 7.979 9.559 -5.194 1.00 80.38 102 LYS A O 1
ATOM 834 N N . ASP A 1 103 ? 9.759 8.200 -4.979 1.00 87.50 103 ASP A N 1
ATOM 835 C CA . ASP A 1 103 ? 9.355 7.242 -6.004 1.00 87.50 103 ASP A CA 1
ATOM 836 C C . ASP A 1 103 ? 8.216 6.332 -5.507 1.00 87.50 103 ASP A C 1
ATOM 838 O O . ASP A 1 103 ? 8.356 5.120 -5.335 1.00 87.50 103 ASP A O 1
ATOM 842 N N . PHE A 1 104 ? 7.080 6.950 -5.200 1.00 90.88 104 PHE A N 1
ATOM 843 C CA . PHE A 1 104 ? 5.817 6.285 -4.960 1.00 90.88 104 PHE A CA 1
ATOM 844 C C . PHE A 1 104 ? 4.643 7.206 -5.285 1.00 90.88 104 PHE A C 1
ATOM 846 O O . PHE A 1 104 ? 4.761 8.432 -5.277 1.00 90.88 104 PHE A O 1
ATOM 853 N N . PHE A 1 105 ? 3.480 6.605 -5.509 1.00 91.38 105 PHE A N 1
ATOM 854 C CA . PHE A 1 105 ? 2.221 7.326 -5.665 1.00 91.38 105 PHE A CA 1
ATOM 855 C C . PHE A 1 105 ? 1.178 6.806 -4.673 1.00 91.38 105 PHE A C 1
ATOM 857 O O . PHE A 1 105 ? 1.068 5.596 -4.485 1.00 91.38 105 PHE A O 1
ATOM 864 N N . SER A 1 106 ? 0.418 7.710 -4.045 1.00 92.50 106 SER A N 1
ATOM 865 C CA . SER A 1 106 ? -0.651 7.379 -3.092 1.00 92.50 106 SER A CA 1
ATOM 866 C C . SER A 1 106 ? -2.020 7.572 -3.742 1.00 92.50 106 SER A C 1
ATOM 868 O O . SER A 1 106 ? -2.347 8.671 -4.187 1.00 92.50 106 SER A O 1
ATOM 870 N N . HIS A 1 107 ? -2.830 6.514 -3.788 1.00 91.94 107 HIS A N 1
ATOM 871 C CA . HIS A 1 107 ? -4.232 6.579 -4.198 1.00 91.94 107 HIS A CA 1
ATOM 872 C C . HIS A 1 107 ? -5.132 6.373 -2.984 1.00 91.94 107 HIS A C 1
ATOM 874 O O . HIS A 1 107 ? -5.091 5.316 -2.349 1.00 91.94 107 HIS A O 1
ATOM 880 N N . ILE A 1 108 ? -5.995 7.343 -2.692 1.00 90.94 108 ILE A N 1
ATOM 881 C CA . ILE A 1 108 ? -7.044 7.180 -1.684 1.00 90.94 108 ILE A CA 1
ATOM 882 C C . ILE A 1 108 ? -8.245 6.506 -2.339 1.00 90.94 108 ILE A C 1
ATOM 884 O O . ILE A 1 108 ? -8.785 6.988 -3.334 1.00 90.94 108 ILE A O 1
ATOM 888 N N . MET A 1 109 ? -8.695 5.400 -1.757 1.00 88.38 109 MET A N 1
ATOM 889 C CA . MET A 1 109 ? -9.899 4.700 -2.177 1.00 88.38 109 MET A CA 1
ATOM 890 C C . MET A 1 109 ? -10.971 4.806 -1.099 1.00 88.38 109 MET A C 1
ATOM 892 O O . MET A 1 109 ? -10.779 4.375 0.045 1.00 88.38 109 MET A O 1
ATOM 896 N N . ALA A 1 110 ? -12.125 5.318 -1.522 1.00 84.12 110 ALA A N 1
ATOM 897 C CA . ALA A 1 110 ? -13.326 5.413 -0.713 1.00 84.12 110 ALA A CA 1
ATOM 898 C C . ALA A 1 110 ? -13.768 4.037 -0.165 1.00 84.12 110 ALA A C 1
ATOM 900 O O . ALA A 1 110 ? -13.427 2.976 -0.728 1.00 84.12 110 ALA A O 1
ATOM 901 N N . PRO A 1 111 ? -14.546 4.031 0.932 1.00 82.31 111 PRO A N 1
ATOM 902 C CA . PRO A 1 111 ? -15.106 2.807 1.459 1.00 82.31 111 PRO A CA 1
ATOM 903 C C . PRO A 1 111 ? -16.146 2.268 0.470 1.00 82.31 111 PRO A C 1
ATOM 905 O O . PRO A 1 111 ? -16.732 3.008 -0.314 1.00 82.31 111 PRO A O 1
ATOM 908 N N . ASN A 1 112 ? -16.372 0.958 0.495 1.00 74.25 112 ASN A N 1
ATOM 909 C CA . ASN A 1 112 ? -17.574 0.379 -0.114 1.00 74.25 112 ASN A CA 1
ATOM 910 C C . ASN A 1 112 ? -18.682 0.289 0.955 1.00 74.25 112 ASN A C 1
ATOM 912 O O . ASN A 1 112 ? -18.817 1.179 1.783 1.00 74.25 112 ASN A O 1
ATOM 916 N N . GLU A 1 113 ? -19.406 -0.828 1.015 1.00 73.44 113 GLU A N 1
ATOM 917 C CA . GLU A 1 113 ? -20.376 -1.176 2.067 1.00 73.44 113 GLU A CA 1
ATOM 918 C C . GLU A 1 113 ? -19.771 -1.322 3.483 1.00 73.44 113 GLU A C 1
ATOM 920 O O . GLU A 1 113 ? -20.473 -1.630 4.442 1.00 73.44 113 GLU A O 1
ATOM 925 N N . SER A 1 114 ? -18.459 -1.126 3.644 1.00 79.62 114 SER A N 1
ATOM 926 C CA . SER A 1 114 ? -17.766 -1.207 4.932 1.00 79.62 114 SER A CA 1
ATOM 927 C C . SER A 1 114 ? -17.224 0.150 5.367 1.00 79.62 114 SER A C 1
ATOM 929 O O . SER A 1 114 ? -16.836 0.965 4.542 1.00 79.62 114 SER A O 1
ATOM 931 N N . SER A 1 115 ? -17.049 0.360 6.674 1.00 86.69 115 SER A N 1
ATOM 932 C CA . SER A 1 115 ? -16.378 1.548 7.237 1.00 86.69 115 SER A CA 1
ATOM 933 C C . SER A 1 115 ? -14.852 1.565 7.024 1.00 86.69 115 SER A C 1
ATOM 935 O O . SER A 1 115 ? -14.109 2.149 7.822 1.00 86.69 115 SER A O 1
ATOM 937 N N . LYS A 1 116 ? -14.353 0.862 5.994 1.00 90.38 116 LYS A N 1
ATOM 938 C CA . LYS A 1 116 ? -12.925 0.670 5.723 1.00 90.38 116 LYS A CA 1
ATOM 939 C C . LYS A 1 116 ? -12.487 1.389 4.452 1.00 90.38 116 LYS A C 1
ATOM 941 O O . LYS A 1 116 ? -12.880 1.015 3.350 1.00 90.38 116 LYS A O 1
ATOM 946 N N . MET A 1 117 ? -11.611 2.366 4.648 1.00 93.12 117 MET A N 1
ATOM 947 C CA . MET A 1 117 ? -10.878 3.078 3.606 1.00 93.12 117 MET A CA 1
ATOM 948 C C . MET A 1 117 ? -9.621 2.302 3.213 1.00 93.12 117 MET A C 1
ATOM 950 O O . MET A 1 117 ? -9.132 1.461 3.983 1.00 93.12 117 MET A O 1
ATOM 954 N N . HIS A 1 118 ? -9.089 2.595 2.027 1.00 94.06 118 HIS A N 1
ATOM 955 C CA . HIS A 1 118 ? -7.820 2.028 1.574 1.00 94.06 118 HIS A CA 1
ATOM 956 C C . HIS A 1 118 ? -6.916 3.126 1.014 1.00 94.06 118 HIS A C 1
ATOM 958 O O . HIS A 1 118 ? -7.373 3.952 0.234 1.00 94.06 118 HIS A O 1
ATOM 964 N N . ILE A 1 119 ? -5.642 3.113 1.398 1.00 95.19 119 ILE A N 1
ATOM 965 C CA . ILE A 1 119 ? -4.580 3.835 0.691 1.00 95.19 119 ILE A CA 1
ATOM 966 C C . ILE A 1 119 ? -3.821 2.799 -0.126 1.00 95.19 119 ILE A C 1
ATOM 968 O O . ILE A 1 119 ? -3.393 1.778 0.416 1.00 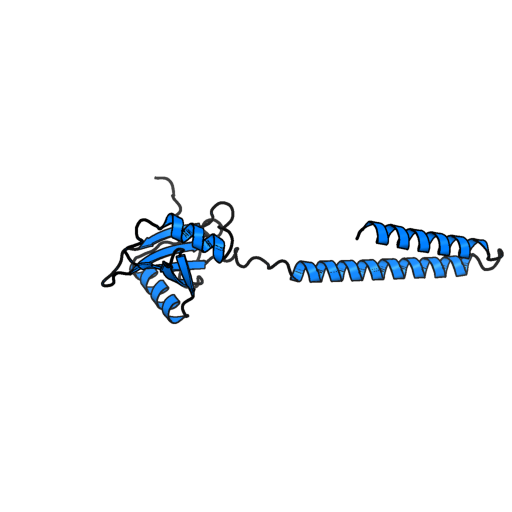95.19 119 ILE A O 1
ATOM 972 N N . VAL A 1 120 ? -3.671 3.043 -1.421 1.00 95.06 120 VAL A N 1
ATOM 973 C CA . VAL A 1 120 ? -2.867 2.219 -2.320 1.00 95.06 120 VAL A CA 1
ATOM 974 C C . VAL A 1 120 ? -1.585 2.972 -2.633 1.00 95.06 120 VAL A C 1
ATOM 976 O O . VAL A 1 120 ? -1.630 4.029 -3.248 1.00 95.06 120 VAL A O 1
ATOM 979 N N . LEU A 1 121 ? -0.453 2.423 -2.208 1.00 94.88 121 LEU A N 1
ATOM 980 C CA . LEU A 1 121 ? 0.873 2.954 -2.485 1.00 94.88 121 LEU A CA 1
ATOM 981 C C . LEU A 1 121 ? 1.508 2.157 -3.622 1.00 94.88 121 LEU A C 1
ATOM 983 O O . LEU A 1 121 ? 1.807 0.970 -3.463 1.00 94.88 121 LEU A O 1
ATOM 987 N N . ASP A 1 122 ? 1.738 2.812 -4.749 1.00 94.19 122 ASP A N 1
ATOM 988 C CA . ASP A 1 122 ? 2.511 2.271 -5.862 1.00 94.19 122 ASP A CA 1
ATOM 989 C C . ASP A 1 122 ? 3.985 2.586 -5.623 1.00 94.19 122 ASP A C 1
ATOM 991 O O . ASP A 1 122 ? 4.407 3.714 -5.830 1.00 94.19 122 ASP A O 1
ATOM 995 N N . ILE A 1 123 ? 4.756 1.618 -5.128 1.00 92.75 123 ILE A N 1
ATOM 996 C CA . ILE A 1 123 ? 6.164 1.791 -4.749 1.00 92.75 123 ILE A CA 1
ATOM 997 C C . ILE A 1 123 ? 7.065 1.577 -5.971 1.00 92.75 123 ILE A C 1
ATOM 999 O O . ILE A 1 123 ? 6.933 0.562 -6.655 1.00 92.75 123 ILE A O 1
ATOM 1003 N N . ASN A 1 124 ? 8.020 2.481 -6.196 1.00 90.31 124 ASN A N 1
ATOM 1004 C CA . ASN A 1 124 ? 8.940 2.532 -7.343 1.00 90.31 124 ASN A CA 1
ATOM 1005 C C . ASN A 1 124 ? 8.258 2.734 -8.697 1.00 90.31 124 ASN A C 1
ATOM 1007 O O . ASN A 1 124 ? 8.657 2.134 -9.701 1.00 90.31 124 ASN A O 1
ATOM 1011 N N . CYS A 1 125 ? 7.184 3.517 -8.720 1.00 89.94 125 CYS A N 1
ATOM 1012 C CA . CYS A 1 125 ? 6.352 3.687 -9.900 1.00 89.94 125 CYS A CA 1
ATOM 1013 C C . CYS A 1 125 ? 6.964 4.581 -10.984 1.00 89.94 125 CYS A C 1
ATOM 1015 O O . CYS A 1 125 ? 6.745 4.325 -12.165 1.00 89.94 125 CYS A O 1
ATOM 1017 N N . ASN A 1 126 ? 7.769 5.573 -10.610 1.00 87.94 126 ASN A N 1
ATOM 1018 C CA . ASN A 1 126 ? 8.477 6.459 -11.531 1.00 87.94 126 ASN A CA 1
ATOM 1019 C C . ASN A 1 126 ? 9.648 5.731 -12.200 1.00 87.94 126 ASN A C 1
ATOM 1021 O O . ASN A 1 126 ? 9.854 5.892 -13.400 1.00 87.94 126 ASN A O 1
ATOM 1025 N N . SER A 1 127 ? 10.382 4.893 -11.456 1.00 87.56 127 SER A N 1
ATOM 1026 C CA . SER A 1 127 ? 11.462 4.067 -12.026 1.00 87.56 127 SER A CA 1
ATOM 1027 C C . SER A 1 127 ? 10.944 2.900 -12.879 1.00 87.56 127 SER A C 1
ATOM 1029 O O . SER A 1 127 ? 11.689 2.349 -13.685 1.00 87.56 127 SER A O 1
ATOM 1031 N N . HIS A 1 128 ? 9.667 2.529 -12.728 1.00 88.81 128 HIS A N 1
ATOM 1032 C CA . HIS A 1 128 ? 9.028 1.429 -13.456 1.00 88.81 128 HIS A CA 1
ATOM 1033 C C . HIS A 1 128 ? 7.690 1.873 -14.072 1.00 88.81 128 HIS A C 1
ATOM 1035 O O . HIS A 1 128 ? 6.636 1.395 -13.650 1.00 88.81 128 HIS A O 1
ATOM 1041 N N . PRO A 1 129 ? 7.694 2.773 -15.072 1.00 86.12 129 PRO A N 1
ATOM 1042 C CA . PRO A 1 129 ? 6.465 3.365 -15.611 1.00 86.12 129 PRO A CA 1
ATOM 1043 C C . PRO A 1 129 ? 5.594 2.361 -16.382 1.00 86.12 129 PRO A C 1
ATOM 1045 O O . PRO A 1 129 ? 4.379 2.523 -16.461 1.00 86.12 129 PRO A O 1
ATOM 1048 N N . THR A 1 130 ? 6.199 1.313 -16.944 1.00 86.00 130 THR A N 1
ATOM 1049 C CA . THR A 1 130 ? 5.518 0.279 -17.731 1.00 86.00 130 THR A CA 1
ATOM 1050 C C . THR A 1 130 ? 5.608 -1.058 -17.008 1.00 86.00 130 THR A C 1
ATOM 1052 O O . THR A 1 130 ? 6.504 -1.859 -17.280 1.00 86.00 130 THR A O 1
ATOM 1055 N N . ILE A 1 131 ? 4.694 -1.287 -16.063 1.00 87.19 131 ILE A N 1
ATOM 1056 C CA . ILE A 1 131 ? 4.558 -2.574 -15.378 1.00 87.19 131 ILE A CA 1
ATOM 1057 C C . ILE A 1 131 ? 3.257 -3.275 -15.741 1.00 87.19 131 ILE A C 1
ATOM 1059 O O . ILE A 1 131 ? 2.213 -2.646 -15.907 1.00 87.19 131 ILE A O 1
ATOM 1063 N N . ASP A 1 132 ? 3.319 -4.599 -15.806 1.00 86.81 132 ASP A N 1
ATOM 1064 C CA . ASP A 1 132 ? 2.127 -5.427 -15.859 1.00 86.81 132 ASP A CA 1
ATOM 1065 C C . ASP A 1 132 ? 1.483 -5.497 -14.462 1.00 86.81 132 ASP A C 1
ATOM 1067 O O . ASP A 1 132 ? 2.001 -6.102 -13.515 1.00 86.81 132 ASP A O 1
ATOM 1071 N N . THR A 1 133 ? 0.325 -4.851 -14.332 1.00 82.06 133 THR A N 1
ATOM 1072 C CA . THR A 1 133 ? -0.441 -4.777 -13.084 1.00 82.06 133 THR A CA 1
ATOM 1073 C C . THR A 1 133 ? -1.017 -6.124 -12.645 1.00 82.06 133 THR A C 1
ATOM 1075 O O . THR A 1 133 ? -1.410 -6.260 -11.485 1.00 82.06 133 THR A O 1
ATOM 1078 N N . ASN A 1 134 ? -1.043 -7.128 -13.528 1.00 82.25 134 ASN A N 1
ATOM 1079 C CA . ASN A 1 134 ? -1.533 -8.468 -13.204 1.00 82.25 134 ASN A CA 1
ATOM 1080 C C . ASN A 1 134 ? -0.506 -9.268 -12.393 1.00 82.25 134 ASN A C 1
ATOM 1082 O O . ASN A 1 134 ? -0.873 -10.052 -11.514 1.00 82.25 134 ASN A O 1
ATOM 1086 N N . ILE A 1 135 ? 0.786 -9.040 -12.644 1.00 87.81 135 ILE A N 1
ATOM 1087 C CA . ILE A 1 135 ? 1.886 -9.796 -12.024 1.00 87.81 135 ILE A CA 1
ATOM 1088 C C . ILE A 1 135 ? 2.589 -9.042 -10.895 1.00 87.81 135 ILE A C 1
ATOM 1090 O O . ILE A 1 135 ? 3.329 -9.653 -10.123 1.00 87.81 135 ILE A O 1
ATOM 1094 N N . ILE A 1 136 ? 2.362 -7.731 -10.764 1.00 92.94 136 ILE A N 1
ATOM 1095 C CA . ILE A 1 136 ? 2.986 -6.933 -9.706 1.00 92.94 136 ILE A CA 1
ATOM 1096 C C . ILE A 1 136 ? 2.667 -7.495 -8.314 1.00 92.94 136 ILE A C 1
ATOM 1098 O O . ILE A 1 136 ? 1.548 -7.937 -8.032 1.00 92.94 136 ILE A O 1
ATOM 1102 N N . ALA A 1 137 ? 3.659 -7.472 -7.423 1.00 94.19 137 ALA A N 1
ATOM 1103 C CA . ALA A 1 137 ? 3.493 -7.913 -6.047 1.00 94.19 137 ALA A CA 1
ATOM 1104 C C . ALA A 1 137 ? 2.536 -6.990 -5.276 1.00 94.19 137 ALA A C 1
ATOM 1106 O O . ALA A 1 137 ? 2.617 -5.767 -5.387 1.00 94.19 137 ALA A O 1
ATOM 1107 N N . TYR A 1 138 ? 1.665 -7.588 -4.460 1.00 95.38 138 TYR A N 1
ATOM 1108 C CA . TYR A 1 138 ? 0.785 -6.875 -3.535 1.00 95.38 138 TYR A CA 1
ATOM 1109 C C . TYR A 1 138 ? 1.171 -7.195 -2.095 1.00 95.38 138 TYR A C 1
ATOM 1111 O O . TYR A 1 138 ? 1.386 -8.358 -1.747 1.00 95.38 138 TYR A O 1
ATOM 1119 N N . GLU A 1 139 ? 1.179 -6.177 -1.244 1.00 95.94 139 GLU A N 1
ATOM 1120 C CA . GLU A 1 139 ? 1.243 -6.335 0.205 1.00 95.94 139 GLU A CA 1
ATOM 1121 C C . GLU A 1 139 ? 0.065 -5.610 0.838 1.00 95.94 139 GLU A C 1
ATOM 1123 O O . GLU A 1 139 ? -0.177 -4.446 0.540 1.00 95.94 139 GLU A O 1
ATOM 1128 N N . VAL A 1 140 ? -0.672 -6.276 1.722 1.00 96.44 140 VAL A N 1
ATOM 1129 C CA . VAL A 1 140 ? -1.819 -5.664 2.397 1.00 96.44 140 VAL A CA 1
ATOM 1130 C C . VAL A 1 140 ? -1.530 -5.551 3.881 1.00 96.44 140 VAL A C 1
ATOM 1132 O O . VAL A 1 140 ? -1.089 -6.513 4.508 1.00 96.44 140 VAL A O 1
ATOM 1135 N N . PHE A 1 141 ? -1.815 -4.385 4.449 1.00 97.12 141 PHE A N 1
ATOM 1136 C CA . PHE A 1 141 ? -1.677 -4.126 5.873 1.00 97.12 141 PHE A CA 1
ATOM 1137 C C . PHE A 1 141 ? -2.996 -3.639 6.452 1.00 97.12 141 PHE A C 1
ATOM 1139 O O . PHE A 1 141 ? -3.642 -2.737 5.920 1.00 97.12 141 PHE A O 1
ATOM 1146 N N . LYS A 1 142 ? -3.385 -4.205 7.591 1.00 96.12 142 LYS A N 1
ATOM 1147 C CA . LYS A 1 142 ? -4.438 -3.654 8.436 1.00 96.12 142 LYS A CA 1
ATOM 1148 C C . LYS A 1 142 ? -3.835 -2.560 9.309 1.00 96.12 142 LYS A C 1
ATOM 1150 O O . LYS A 1 142 ? -2.883 -2.809 10.047 1.00 96.12 142 LYS A O 1
ATOM 1155 N N . VAL A 1 143 ? -4.424 -1.371 9.254 1.00 96.31 143 VAL A N 1
ATOM 1156 C CA . VAL A 1 143 ? -4.003 -0.213 10.044 1.00 96.31 143 VAL A CA 1
ATOM 1157 C C . VAL A 1 143 ? -4.933 -0.047 11.239 1.00 96.31 143 VAL A C 1
ATOM 1159 O O . VAL A 1 143 ? -6.161 -0.011 11.100 1.00 96.31 143 VAL A O 1
ATOM 1162 N N . ARG A 1 144 ? -4.352 0.059 12.434 1.00 95.00 144 ARG A N 1
ATOM 1163 C CA . ARG A 1 144 ? -5.070 0.375 13.679 1.00 95.00 144 ARG A CA 1
ATOM 1164 C C . ARG A 1 144 ? -4.365 1.513 14.403 1.00 95.00 144 ARG A C 1
ATOM 1166 O O . ARG A 1 144 ? -3.144 1.606 14.326 1.00 95.00 144 ARG A O 1
ATOM 1173 N N . LYS A 1 145 ? -5.106 2.332 15.148 1.00 92.81 145 LYS A N 1
ATOM 1174 C CA . LYS A 1 145 ? -4.536 3.403 15.973 1.00 92.81 145 LYS A CA 1
ATOM 1175 C C . LYS A 1 145 ? -4.666 3.055 17.453 1.00 92.81 145 LYS A C 1
ATOM 1177 O O . LYS A 1 145 ? -5.739 2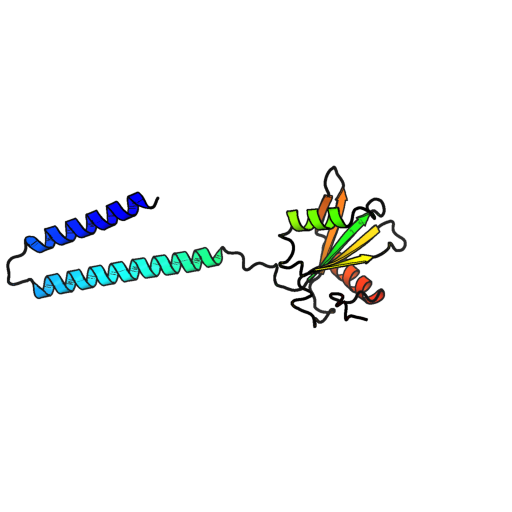.682 17.915 1.00 92.81 145 LYS A O 1
ATOM 1182 N N . SER A 1 146 ? -3.555 3.139 18.179 1.00 89.38 146 SER A N 1
ATOM 1183 C CA . SER A 1 146 ? -3.471 2.941 19.632 1.00 89.38 146 SER A CA 1
ATOM 1184 C C . SER A 1 146 ? -2.329 3.818 20.143 1.00 89.38 146 SER A C 1
ATOM 1186 O O . SER A 1 146 ? -1.216 3.332 20.346 1.00 89.38 146 SER A O 1
ATOM 1188 N N . GLY A 1 147 ? -2.585 5.124 20.241 1.00 90.25 147 GLY A N 1
ATOM 1189 C CA . GLY A 1 147 ? -1.540 6.150 20.249 1.00 90.25 147 GLY A CA 1
ATOM 1190 C C . GLY A 1 147 ? -1.027 6.366 18.825 1.00 90.25 147 GLY A C 1
ATOM 1191 O O . GLY A 1 147 ? -1.584 7.175 18.088 1.00 90.25 147 GLY A O 1
ATOM 1192 N N . ASN A 1 148 ? -0.051 5.555 18.413 1.00 93.12 148 ASN A N 1
ATOM 1193 C CA . ASN A 1 148 ? 0.500 5.544 17.052 1.00 93.12 148 ASN A CA 1
ATOM 1194 C C . ASN A 1 148 ? -0.221 4.546 16.133 1.00 93.12 148 ASN A C 1
ATOM 1196 O O . ASN A 1 148 ? -0.939 3.648 16.601 1.00 93.12 148 ASN A O 1
ATOM 1200 N N . PHE A 1 149 ? 0.000 4.676 14.822 1.00 96.12 149 PHE A N 1
ATOM 1201 C CA . PHE A 1 149 ? -0.466 3.700 13.847 1.00 96.12 149 PHE A CA 1
ATOM 1202 C C . PHE A 1 149 ? 0.332 2.397 13.965 1.00 96.12 149 PHE A C 1
ATOM 1204 O O . PHE A 1 149 ? 1.561 2.364 14.092 1.00 96.12 149 PHE A O 1
ATOM 1211 N N . LYS A 1 150 ? -0.401 1.288 13.949 1.00 96.06 150 LYS A N 1
ATOM 1212 C CA . LYS A 1 150 ? 0.108 -0.081 13.933 1.00 96.06 150 LYS A CA 1
ATOM 1213 C C . LYS A 1 150 ? -0.292 -0.718 12.609 1.00 96.06 150 LYS A C 1
ATOM 1215 O O . LYS A 1 150 ? -1.448 -0.599 12.203 1.00 96.06 150 LYS A O 1
ATOM 1220 N N . PHE A 1 151 ? 0.660 -1.400 11.982 1.00 96.06 151 PHE A N 1
ATOM 1221 C CA . PHE A 1 151 ? 0.511 -2.026 10.673 1.00 96.06 151 PHE A CA 1
ATOM 1222 C C . PHE A 1 151 ? 0.676 -3.534 10.837 1.00 96.06 151 PHE A C 1
ATOM 1224 O O . PHE A 1 151 ? 1.727 -4.013 11.254 1.00 96.06 151 PHE A O 1
ATOM 1231 N N . GLU A 1 152 ? -0.384 -4.274 10.549 1.00 96.25 152 GLU A N 1
ATOM 1232 C CA . GLU A 1 152 ? -0.430 -5.731 10.642 1.00 96.25 152 GLU A CA 1
ATOM 1233 C C . GLU A 1 152 ? -0.505 -6.288 9.219 1.00 96.25 152 GLU A C 1
ATOM 1235 O O . GLU A 1 152 ? -1.501 -6.060 8.529 1.00 96.25 152 GLU A O 1
ATOM 1240 N N . LYS A 1 153 ? 0.557 -6.961 8.757 1.00 95.44 153 LYS A N 1
ATOM 1241 C CA . LYS A 1 153 ? 0.581 -7.574 7.423 1.00 95.44 153 LYS A CA 1
ATOM 1242 C C . LYS A 1 153 ? -0.461 -8.691 7.361 1.00 95.44 153 LYS A C 1
ATOM 1244 O O . LYS A 1 153 ? -0.533 -9.515 8.268 1.00 95.44 153 LYS A O 1
ATOM 1249 N N . ILE A 1 154 ? -1.260 -8.697 6.302 1.00 95.81 154 ILE A N 1
ATOM 1250 C CA . ILE A 1 154 ? -2.299 -9.700 6.053 1.00 95.81 154 ILE A CA 1
ATOM 1251 C C . ILE A 1 154 ? -1.772 -10.745 5.054 1.00 95.81 154 ILE A C 1
ATOM 1253 O O . ILE A 1 154 ? -0.724 -10.569 4.430 1.00 95.81 154 ILE A O 1
ATOM 1257 N N . ASP A 1 155 ? -2.494 -11.852 4.943 1.00 93.00 155 ASP A N 1
ATOM 1258 C CA . ASP A 1 155 ? -2.192 -12.989 4.087 1.00 93.00 155 ASP A CA 1
ATOM 1259 C C . ASP A 1 155 ? -2.395 -12.741 2.577 1.00 93.00 155 ASP A C 1
ATOM 1261 O O . ASP A 1 155 ? -2.819 -11.681 2.105 1.00 93.00 155 ASP A O 1
ATOM 1265 N N . ALA A 1 156 ? -2.089 -13.781 1.798 1.00 93.19 156 ALA A N 1
ATOM 1266 C CA . ALA A 1 156 ? -2.208 -13.776 0.346 1.00 93.19 156 ALA A CA 1
ATOM 1267 C C . ALA A 1 156 ? -3.657 -13.621 -0.152 1.00 93.19 156 ALA A C 1
ATOM 1269 O O . ALA A 1 156 ? -3.864 -13.073 -1.238 1.00 93.19 156 ALA A O 1
ATOM 1270 N N . ALA A 1 157 ? -4.658 -14.061 0.618 1.00 94.62 157 ALA A N 1
ATOM 1271 C CA . ALA A 1 157 ? -6.062 -13.916 0.242 1.00 94.62 157 ALA A CA 1
ATOM 1272 C C . ALA A 1 157 ? -6.466 -12.435 0.230 1.00 94.62 157 ALA A C 1
ATOM 1274 O O . ALA A 1 157 ? -7.111 -11.968 -0.714 1.00 94.62 157 ALA A O 1
ATOM 1275 N N . ALA A 1 158 ? -6.003 -11.661 1.217 1.00 93.38 158 ALA A N 1
ATOM 1276 C CA . ALA A 1 158 ? -6.182 -10.214 1.214 1.00 93.38 158 ALA A CA 1
ATOM 1277 C C . ALA A 1 158 ? -5.488 -9.543 0.018 1.00 93.38 158 ALA A C 1
ATOM 1279 O O . ALA A 1 158 ? -6.075 -8.647 -0.590 1.00 93.38 158 ALA A O 1
ATOM 1280 N N . CYS A 1 159 ? -4.288 -9.992 -0.365 1.00 94.75 159 CYS A N 1
ATOM 1281 C CA . CYS A 1 159 ? -3.597 -9.483 -1.556 1.00 94.75 159 CYS A CA 1
ATOM 1282 C C . CYS A 1 159 ? -4.386 -9.745 -2.848 1.00 94.75 159 CYS A C 1
ATOM 1284 O O . CYS A 1 159 ? -4.518 -8.845 -3.675 1.00 94.75 159 CYS A O 1
ATOM 1286 N N . GLN A 1 160 ? -4.950 -10.945 -3.017 1.00 94.06 160 GLN A N 1
ATOM 1287 C CA . GLN A 1 160 ? -5.787 -11.270 -4.179 1.00 94.06 160 GLN A CA 1
ATOM 1288 C C . GLN A 1 160 ? -7.054 -10.410 -4.229 1.00 94.06 160 GLN A C 1
ATOM 1290 O O . GLN A 1 160 ? -7.415 -9.902 -5.290 1.00 94.06 160 GLN A O 1
ATOM 1295 N N . TYR A 1 161 ? -7.712 -10.214 -3.083 1.00 92.31 161 TYR A N 1
ATOM 1296 C CA . TYR A 1 161 ? -8.880 -9.341 -2.988 1.00 92.31 161 TYR A CA 1
ATOM 1297 C C . TYR A 1 161 ? -8.533 -7.887 -3.336 1.00 92.31 161 TYR A C 1
ATOM 1299 O O . TYR A 1 161 ? -9.234 -7.247 -4.118 1.00 92.31 161 TYR A O 1
ATOM 1307 N N . ALA A 1 162 ? -7.427 -7.374 -2.791 1.00 92.62 162 ALA A N 1
ATOM 1308 C CA . ALA A 1 162 ? -6.954 -6.024 -3.065 1.00 92.62 162 ALA A CA 1
ATOM 1309 C C . ALA A 1 162 ? -6.637 -5.814 -4.552 1.00 92.62 162 ALA A C 1
ATOM 1311 O O . ALA A 1 162 ? -7.023 -4.786 -5.106 1.00 92.62 162 ALA A O 1
ATOM 1312 N N . ARG A 1 163 ? -6.011 -6.802 -5.206 1.00 93.81 163 ARG A N 1
ATOM 1313 C CA . ARG A 1 163 ? -5.757 -6.781 -6.652 1.00 93.81 163 ARG A CA 1
ATOM 1314 C C . ARG A 1 163 ? -7.056 -6.666 -7.450 1.00 93.81 163 ARG A C 1
ATOM 1316 O O . ARG A 1 163 ? -7.228 -5.677 -8.156 1.00 93.81 163 ARG A O 1
ATOM 1323 N N . LYS A 1 164 ? -8.003 -7.590 -7.245 1.00 92.44 164 LYS A N 1
ATOM 1324 C CA . LYS A 1 164 ? -9.315 -7.570 -7.921 1.00 92.44 164 LYS A CA 1
ATOM 1325 C C . LYS A 1 164 ? -10.047 -6.242 -7.729 1.00 92.44 164 LYS A C 1
ATOM 1327 O O . LYS A 1 164 ? -10.690 -5.740 -8.643 1.00 92.44 164 LYS A O 1
ATOM 1332 N N . ARG A 1 165 ? -9.952 -5.653 -6.534 1.00 89.62 165 ARG A N 1
ATOM 1333 C CA . ARG A 1 165 ? -10.567 -4.354 -6.235 1.00 89.62 165 ARG A CA 1
ATOM 1334 C C . ARG A 1 165 ? -9.896 -3.206 -6.991 1.00 89.62 165 ARG A C 1
ATOM 1336 O O . ARG A 1 165 ? -10.597 -2.345 -7.512 1.00 89.62 165 ARG A O 1
ATOM 1343 N N . CYS A 1 166 ? -8.564 -3.177 -7.030 1.00 91.19 166 CYS A N 1
ATOM 1344 C CA . CYS A 1 166 ? -7.825 -2.168 -7.788 1.00 91.19 166 CYS A CA 1
ATOM 1345 C C . CYS A 1 166 ? -8.142 -2.257 -9.286 1.00 91.19 166 CYS A C 1
ATOM 1347 O O . CYS A 1 166 ? -8.309 -1.222 -9.923 1.00 91.19 166 CYS A O 1
ATOM 1349 N N . GLU A 1 167 ? -8.277 -3.473 -9.822 1.00 90.56 167 GLU A N 1
ATOM 1350 C CA . GLU A 1 167 ? -8.699 -3.727 -11.205 1.00 90.56 167 GLU A CA 1
ATOM 1351 C C . GLU A 1 167 ? -10.128 -3.232 -11.460 1.00 90.56 167 GLU A C 1
ATOM 1353 O O . GLU A 1 167 ? -10.348 -2.454 -12.384 1.00 90.56 167 GLU A O 1
ATOM 1358 N N . LEU A 1 168 ? -11.083 -3.606 -10.599 1.00 89.25 168 LEU A N 1
ATOM 1359 C CA . LEU A 1 168 ? -12.496 -3.228 -10.729 1.00 89.25 168 LEU A CA 1
ATOM 1360 C C . LEU A 1 168 ? -12.708 -1.707 -10.750 1.00 89.25 168 LEU A C 1
ATOM 1362 O O . LEU A 1 168 ? -13.577 -1.214 -11.461 1.00 89.25 168 LEU A O 1
ATOM 1366 N N . ILE A 1 169 ? -11.932 -0.970 -9.953 1.00 86.94 169 ILE A N 1
ATOM 1367 C CA . ILE A 1 169 ? -12.051 0.491 -9.809 1.00 86.94 169 ILE A CA 1
ATOM 1368 C C . ILE A 1 169 ? -11.114 1.229 -10.787 1.00 86.94 169 ILE A C 1
ATOM 1370 O O . ILE A 1 169 ? -11.162 2.451 -10.897 1.00 86.94 169 ILE A O 1
ATOM 1374 N N . GLY A 1 170 ? -10.276 0.505 -11.536 1.00 88.50 170 GLY A N 1
ATOM 1375 C CA . GLY A 1 170 ? -9.378 1.093 -12.530 1.00 88.50 170 GLY A CA 1
ATOM 1376 C C . GLY A 1 170 ? -8.228 1.905 -11.926 1.00 88.50 170 GLY A C 1
ATOM 1377 O O . GLY A 1 170 ? -7.838 2.927 -12.491 1.00 88.50 170 GLY A O 1
ATOM 1378 N N . VAL A 1 171 ? -7.675 1.473 -10.785 1.00 89.50 171 VAL A N 1
ATOM 1379 C CA . VAL A 1 171 ? -6.524 2.132 -10.139 1.00 89.50 171 VAL A CA 1
ATOM 1380 C C . VAL A 1 171 ? -5.277 1.971 -11.010 1.00 89.50 171 VAL A C 1
ATOM 1382 O O . VAL A 1 171 ? -4.623 0.919 -11.015 1.00 89.50 171 VAL A O 1
ATOM 1385 N N . LYS A 1 172 ? -4.937 3.035 -11.739 1.00 90.44 172 LYS A N 1
ATOM 1386 C CA . LYS A 1 172 ? -3.774 3.085 -12.631 1.00 90.44 172 LYS A CA 1
ATOM 1387 C C . LYS A 1 172 ? -2.475 3.043 -11.830 1.00 90.44 172 LYS A C 1
ATOM 1389 O O . LYS A 1 172 ? -2.371 3.671 -10.782 1.00 90.44 172 LYS A O 1
ATOM 1394 N N . TRP A 1 173 ? -1.501 2.279 -12.320 1.00 91.62 173 TRP A N 1
ATOM 1395 C CA . TRP A 1 173 ? -0.149 2.275 -11.764 1.00 91.62 173 TRP A CA 1
ATOM 1396 C C . TRP A 1 173 ? 0.485 3.649 -11.921 1.00 91.62 173 TRP A C 1
ATOM 1398 O O . TRP A 1 173 ? 0.431 4.170 -13.031 1.00 91.62 173 TRP A O 1
ATOM 1408 N N . GLY A 1 174 ? 1.072 4.177 -10.839 1.00 87.00 174 GLY A N 1
ATOM 1409 C CA . GLY A 1 174 ? 1.930 5.362 -10.837 1.00 87.00 174 GLY A CA 1
ATOM 1410 C C . GLY A 1 174 ? 1.362 6.491 -11.674 1.00 87.00 174 GLY A C 1
ATOM 1411 O O . GLY A 1 174 ? 1.639 6.563 -12.867 1.00 87.00 174 GLY A O 1
ATOM 1412 N N . THR A 1 175 ? 0.549 7.375 -11.102 1.00 72.00 175 THR A N 1
ATOM 1413 C CA . THR A 1 175 ? -0.093 8.393 -11.938 1.00 72.00 175 THR A CA 1
ATOM 1414 C C . THR A 1 175 ? 0.937 9.423 -12.389 1.00 72.00 175 THR A C 1
ATOM 1416 O O . THR A 1 175 ? 1.209 10.409 -11.707 1.00 72.00 175 THR A O 1
ATOM 1419 N N . ASN A 1 176 ? 1.500 9.188 -13.571 1.00 48.59 176 ASN A N 1
ATOM 1420 C CA . ASN A 1 176 ? 2.212 10.180 -14.344 1.00 48.59 176 ASN A CA 1
ATOM 1421 C C . ASN A 1 176 ? 1.233 11.352 -14.505 1.00 48.59 176 ASN A C 1
ATOM 1423 O O . ASN A 1 176 ? 0.204 11.215 -15.173 1.00 48.59 176 ASN A O 1
ATOM 1427 N N . ARG A 1 177 ? 1.5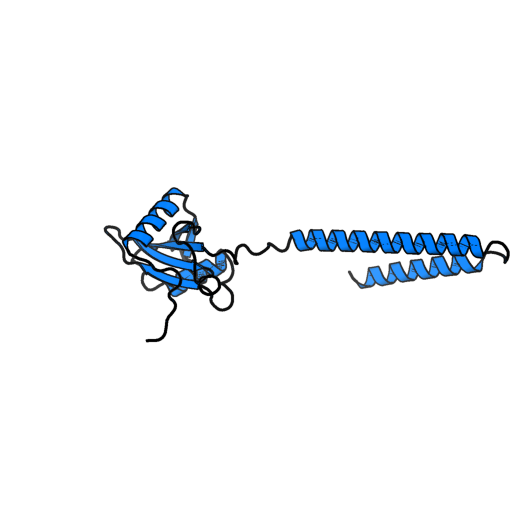06 12.501 -13.875 1.00 42.97 177 ARG A N 1
ATOM 1428 C CA . ARG A 1 177 ? 0.971 13.771 -14.371 1.00 42.97 177 ARG A CA 1
ATOM 1429 C C . ARG A 1 177 ? 1.640 13.990 -15.724 1.00 42.97 177 ARG A C 1
ATOM 1431 O O . ARG A 1 177 ? 2.582 14.766 -15.834 1.00 42.97 177 ARG A O 1
ATOM 1438 N N . SER A 1 178 ? 1.189 13.280 -16.755 1.00 33.34 178 SER A N 1
ATOM 1439 C CA . SER A 1 178 ? 1.297 13.800 -18.106 1.00 33.34 178 SER A CA 1
ATOM 1440 C C . SER A 1 178 ? 0.542 15.121 -18.064 1.00 33.34 178 SER A C 1
ATOM 1442 O O . SER A 1 178 ? -0.681 15.129 -17.925 1.00 33.34 178 SER A O 1
ATOM 1444 N N . LEU A 1 179 ? 1.327 16.196 -18.002 1.00 37.69 179 LEU A N 1
ATOM 1445 C CA . LEU A 1 179 ? 0.922 17.589 -18.075 1.00 37.69 179 LEU A CA 1
ATOM 1446 C C . LEU A 1 179 ? -0.224 17.709 -19.085 1.00 37.69 179 LEU A C 1
ATOM 1448 O O . LEU A 1 179 ? -0.037 17.391 -20.260 1.00 37.69 179 LEU A O 1
ATOM 1452 N N . VAL A 1 180 ? -1.399 18.095 -18.593 1.00 34.16 180 VAL A N 1
ATOM 1453 C CA . VAL A 1 180 ? -2.405 18.761 -19.424 1.00 34.16 180 VAL A CA 1
ATOM 1454 C C . VAL A 1 180 ? -2.071 20.240 -19.387 1.00 34.16 180 VAL A C 1
ATOM 1456 O O . VAL A 1 180 ? -1.781 20.721 -18.265 1.00 34.16 180 VAL A O 1
#

Radius of gyration: 30.04 Å; chains: 1; bounding box: 98×37×40 Å

Sequence (180 aa):
MGYLYLAVAKSFQLLAYNALTKVTAVEHTTILYIAHLDIHYATLTVNLELKWAILHNLRAIPVRSTDKPKRVVLRYSVQYEREEAAINEQFFARHGPEPPNKDFFSHIMAPNESSKMHIVLDINCNSHPTIDTNIIAYEVFKVRKSGNFKFEKIDAAACQYARKRCELIGVKWGTNRSLV

Organism: NCBI:txid565426

Foldseek 3Di:
DPVVVVVVVVVVVVVVVVVLVPDDDPCNPVVVVVVVVVVVVVVVVVVVVVVVVVVVVVVPPPPDPQQAWAKEKEKEFLVCVVVVVQLVVVCCVPVHHQRPPNQKDWDWADDDPDRITIIIIGGNCVVCVDDDLVPHHYWYWYWDDDPGIDTHTDDPVVRVVVSVVCVVVVVDGPDPCPDD